Protein AF-A0AAD5QL78-F1 (afdb_monomer_lite)

Sequence (56 aa):
MKDKSHECQLLIVNLPGPPDQDSDTYYMEFIEALTEGLNRVLLVRGTGAEVVTIYS

Secondary structure (DSSP, 8-state):
-HHHHTT-S-EEEEPPPP-STT-HHHHHHHHHHHHTT-SSEEEE---S--------

InterPro domains:
  IPR018491 SLC12A transporter, C-terminal [PF03522] (2-56)

Radius of gyration: 14.18 Å; chains: 1; bounding box: 38×23×31 Å

Structure (mmCIF, N/CA/C/O backbone):
data_AF-A0AAD5QL78-F1
#
_entry.id   AF-A0AAD5QL78-F1
#
loop_
_atom_site.group_PDB
_atom_site.id
_atom_site.type_symbol
_atom_site.label_atom_id
_atom_site.label_alt_id
_atom_site.label_comp_id
_atom_site.label_asym_id
_atom_site.label_entity_id
_atom_site.label_seq_id
_atom_site.pdbx_PDB_ins_code
_atom_site.Cartn_x
_atom_site.Cartn_y
_atom_site.Cartn_z
_atom_site.occupancy
_ato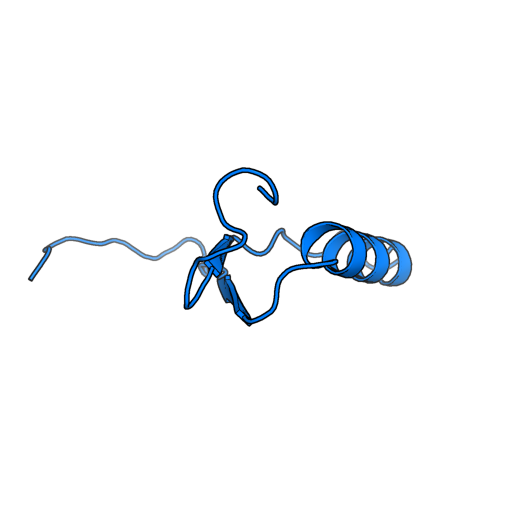m_site.B_iso_or_equiv
_atom_site.auth_seq_id
_atom_site.auth_comp_id
_atom_site.auth_asym_id
_atom_site.auth_atom_id
_atom_site.pdbx_PDB_model_num
ATOM 1 N N . MET A 1 1 ? -7.567 9.790 7.103 1.00 68.25 1 MET A N 1
ATOM 2 C CA . MET A 1 1 ? -7.657 8.317 7.250 1.00 68.25 1 MET A CA 1
ATOM 3 C C . MET A 1 1 ? -7.845 7.936 8.709 1.00 68.25 1 MET A C 1
ATOM 5 O O . MET A 1 1 ? -8.854 7.313 9.019 1.00 68.25 1 MET A O 1
ATOM 9 N N . LYS A 1 2 ? -6.954 8.420 9.588 1.00 73.06 2 LYS A N 1
ATOM 10 C CA . LYS A 1 2 ? -7.041 8.292 11.051 1.00 73.06 2 L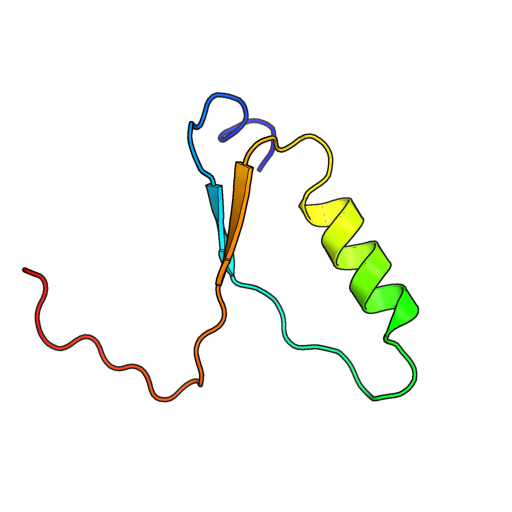YS A CA 1
ATOM 11 C C . LYS A 1 2 ? -8.435 8.649 11.605 1.00 73.06 2 LYS A C 1
ATOM 13 O O . LYS A 1 2 ? -9.085 7.776 12.162 1.00 73.06 2 LYS A O 1
ATOM 18 N N . ASP A 1 3 ? -8.974 9.830 11.292 1.00 78.44 3 ASP A N 1
ATOM 19 C CA . ASP A 1 3 ? -10.265 10.296 11.853 1.00 78.44 3 ASP A CA 1
ATOM 20 C C . ASP A 1 3 ? -11.494 9.441 11.510 1.00 78.44 3 ASP A C 1
ATOM 22 O O . ASP A 1 3 ? -12.504 9.504 12.201 1.00 78.44 3 ASP A O 1
ATOM 26 N N . LYS A 1 4 ? -11.438 8.667 10.420 1.00 82.75 4 LYS A N 1
ATOM 27 C CA . LYS A 1 4 ? -12.587 7.887 9.928 1.00 82.75 4 LYS A CA 1
ATOM 28 C C . LYS A 1 4 ? -12.416 6.378 10.055 1.00 82.75 4 LYS A C 1
ATOM 30 O O . LYS A 1 4 ? -13.381 5.658 9.847 1.00 82.75 4 LYS A O 1
ATOM 35 N N . SER A 1 5 ? -11.199 5.906 10.329 1.00 80.19 5 SER A N 1
ATOM 36 C CA . SER A 1 5 ? -10.858 4.477 10.233 1.00 80.19 5 SER A CA 1
ATOM 37 C C . SER A 1 5 ? -10.183 3.923 11.489 1.00 80.19 5 SER A C 1
ATOM 39 O O . SER A 1 5 ? -9.727 2.784 11.479 1.00 80.19 5 SER A O 1
ATOM 41 N N . HIS A 1 6 ? -10.102 4.713 12.565 1.00 76.50 6 HIS A N 1
ATOM 42 C CA . HIS A 1 6 ? -9.425 4.329 13.808 1.00 76.50 6 HIS A CA 1
ATOM 43 C C . HIS A 1 6 ? -10.062 3.107 14.493 1.00 76.50 6 HIS A C 1
ATOM 45 O O . HIS A 1 6 ? -9.357 2.264 15.040 1.00 76.50 6 HIS A O 1
ATOM 51 N N . GLU A 1 7 ? -11.390 2.981 14.435 1.00 84.44 7 GLU A N 1
ATOM 52 C CA . GLU A 1 7 ? -12.131 1.863 15.041 1.00 84.44 7 GLU A CA 1
ATOM 53 C C . GLU A 1 7 ? -12.384 0.699 14.066 1.00 84.44 7 GLU A C 1
ATOM 55 O O . GLU A 1 7 ? -13.089 -0.258 14.390 1.00 84.44 7 GLU A O 1
ATOM 60 N N . CYS A 1 8 ? -11.821 0.750 12.855 1.00 86.56 8 CYS A N 1
ATOM 61 C CA . CYS A 1 8 ? -12.005 -0.317 11.880 1.00 86.56 8 CYS A CA 1
ATOM 62 C C . CYS A 1 8 ? -11.235 -1.582 12.286 1.00 86.56 8 CYS A C 1
ATOM 64 O O . CYS A 1 8 ? -10.079 -1.535 12.705 1.00 86.56 8 CYS A O 1
ATOM 66 N N . GLN A 1 9 ? -11.861 -2.745 12.091 1.00 90.25 9 GLN A N 1
ATOM 67 C CA . GLN A 1 9 ? -11.227 -4.041 12.361 1.00 90.25 9 GLN A CA 1
ATOM 68 C C . GLN A 1 9 ? -10.128 -4.396 11.348 1.00 90.25 9 GLN A C 1
ATOM 70 O O . GLN A 1 9 ? -9.237 -5.183 11.669 1.00 90.25 9 GLN A O 1
ATOM 75 N N . LEU A 1 10 ? -10.215 -3.846 10.134 1.00 91.19 10 LEU A N 1
ATOM 76 C CA . LEU A 1 10 ? -9.246 -3.989 9.054 1.00 91.19 10 LEU A CA 1
ATOM 77 C C . LEU A 1 10 ? -9.381 -2.794 8.106 1.00 91.19 10 LEU A C 1
ATOM 79 O O . LEU A 1 10 ? -10.496 -2.420 7.742 1.00 91.19 10 LEU A O 1
ATOM 83 N N . LEU A 1 11 ? -8.254 -2.223 7.691 1.00 91.94 11 LEU A N 1
ATOM 84 C CA . LEU A 1 11 ? -8.192 -1.145 6.713 1.00 91.94 11 LEU A CA 1
ATOM 85 C C . LEU A 1 11 ? -7.486 -1.639 5.450 1.00 91.94 11 LEU A C 1
ATOM 87 O O . LEU A 1 11 ? -6.321 -2.023 5.494 1.00 91.94 11 LEU A O 1
ATOM 91 N N . ILE A 1 12 ? -8.200 -1.639 4.327 1.00 93.19 12 ILE A N 1
ATOM 92 C CA . ILE A 1 12 ? -7.667 -2.047 3.023 1.00 93.19 12 ILE A CA 1
ATOM 93 C C . ILE A 1 12 ? -7.316 -0.782 2.242 1.00 93.19 12 ILE A C 1
ATOM 95 O O . ILE A 1 12 ? -8.164 0.096 2.077 1.00 93.19 12 ILE A O 1
ATOM 99 N N . VAL A 1 13 ? -6.068 -0.674 1.785 1.00 92.00 13 VAL A N 1
ATOM 100 C CA . VAL A 1 13 ? -5.544 0.527 1.116 1.00 92.00 13 VAL A CA 1
ATOM 101 C C . VAL A 1 13 ? -4.734 0.129 -0.103 1.00 92.00 13 VAL A C 1
ATOM 103 O O . VAL A 1 13 ? -4.019 -0.868 -0.075 1.00 92.00 13 VAL A O 1
ATOM 106 N N . ASN A 1 14 ? -4.811 0.925 -1.166 1.00 90.75 14 ASN A N 1
ATOM 107 C CA . ASN A 1 14 ? -3.973 0.709 -2.337 1.00 90.75 14 ASN A CA 1
ATOM 108 C C . ASN A 1 14 ? -2.502 0.994 -2.005 1.00 90.75 14 ASN A C 1
ATOM 110 O O . ASN A 1 14 ? -2.179 2.056 -1.474 1.00 90.75 14 ASN A O 1
ATOM 114 N N . LEU A 1 15 ? -1.619 0.063 -2.354 1.00 91.25 15 LEU A N 1
ATOM 115 C CA . LEU A 1 15 ? -0.171 0.220 -2.279 1.00 91.25 15 LEU A CA 1
ATOM 116 C C . LEU A 1 15 ? 0.298 1.044 -3.493 1.00 91.25 15 LEU A C 1
ATOM 118 O O . LEU A 1 15 ? 0.078 0.609 -4.632 1.00 91.25 15 LEU A O 1
ATOM 122 N N . PRO A 1 16 ? 0.931 2.212 -3.285 1.00 86.19 16 PRO A N 1
ATOM 123 C CA . PRO A 1 16 ? 1.549 2.961 -4.372 1.00 86.19 16 PRO A C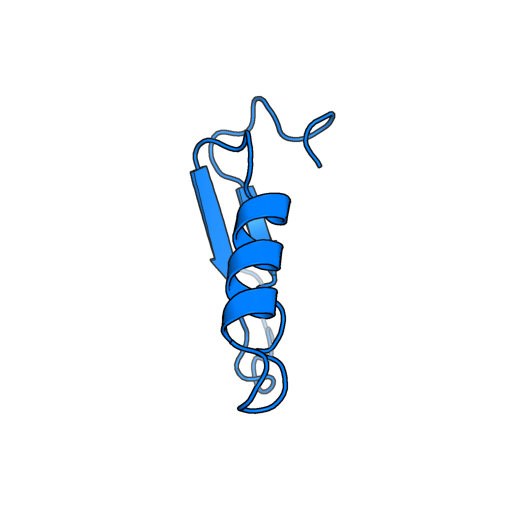A 1
ATOM 124 C C . PRO A 1 16 ? 2.618 2.135 -5.099 1.00 86.19 16 PRO A C 1
ATOM 126 O O . PRO A 1 16 ? 3.100 1.121 -4.603 1.00 86.19 16 PRO A O 1
ATOM 129 N N . GLY A 1 17 ? 2.994 2.552 -6.306 1.00 84.94 17 GLY A N 1
ATOM 130 C CA . GLY A 1 17 ? 4.143 1.948 -6.975 1.00 84.94 17 GLY A CA 1
ATOM 131 C C . GLY A 1 17 ? 5.456 2.322 -6.286 1.00 84.94 17 GLY A C 1
ATOM 132 O O . GLY A 1 17 ? 5.549 3.451 -5.805 1.00 84.94 17 GLY A O 1
ATOM 133 N N . PRO A 1 18 ? 6.462 1.423 -6.249 1.00 79.56 18 PRO A N 1
ATOM 134 C CA . PRO A 1 18 ? 7.795 1.813 -5.844 1.00 79.56 18 PRO A CA 1
ATOM 135 C C . PRO A 1 18 ? 8.293 2.895 -6.814 1.00 79.56 18 PRO A C 1
ATOM 137 O O . PRO A 1 18 ? 7.973 2.832 -8.010 1.00 79.56 18 PRO A O 1
ATOM 140 N N . PRO A 1 19 ? 9.014 3.900 -6.304 1.00 79.19 19 PRO A N 1
ATOM 141 C CA . PRO A 1 19 ? 9.670 4.904 -7.122 1.00 79.19 19 PRO A CA 1
ATOM 142 C C . PRO A 1 19 ? 10.838 4.278 -7.899 1.00 79.19 19 PRO A C 1
ATOM 144 O O . PRO A 1 19 ? 11.092 3.075 -7.824 1.00 79.19 19 PRO A O 1
ATOM 147 N N . ASP A 1 20 ? 11.549 5.104 -8.661 1.00 78.62 20 ASP A N 1
ATOM 148 C CA . ASP A 1 20 ? 12.762 4.691 -9.366 1.00 78.62 20 ASP A CA 1
ATOM 149 C C . ASP A 1 20 ? 13.835 4.148 -8.392 1.00 78.62 20 ASP A C 1
ATOM 151 O O . ASP A 1 20 ? 13.837 4.485 -7.206 1.00 78.62 20 ASP A O 1
ATOM 155 N N . GLN A 1 21 ? 14.753 3.315 -8.907 1.00 67.94 21 GLN A N 1
ATOM 156 C CA . GLN A 1 21 ? 15.654 2.418 -8.146 1.00 67.94 21 GLN A CA 1
ATOM 157 C C . GLN A 1 21 ? 16.509 3.064 -7.034 1.00 67.94 21 GLN A C 1
ATOM 159 O O . GLN A 1 21 ? 17.026 2.346 -6.185 1.00 67.94 21 GLN A O 1
ATOM 164 N N . ASP A 1 22 ? 16.654 4.389 -7.003 1.00 72.75 22 ASP A N 1
ATOM 165 C CA . ASP A 1 22 ? 17.468 5.098 -6.006 1.00 72.75 22 ASP A CA 1
ATOM 166 C C . ASP A 1 22 ? 16.659 5.637 -4.807 1.00 72.75 22 ASP A C 1
ATOM 168 O O . ASP A 1 22 ? 17.215 6.292 -3.926 1.00 72.75 22 ASP A O 1
ATOM 172 N N . SER A 1 23 ? 15.340 5.410 -4.760 1.00 81.31 23 SER A N 1
ATOM 173 C CA . SER A 1 23 ? 14.435 6.026 -3.770 1.00 81.31 23 SER A CA 1
ATOM 174 C C . SER A 1 23 ? 13.725 5.039 -2.835 1.00 81.31 23 SER A C 1
ATOM 176 O O . SER A 1 23 ? 12.731 5.399 -2.202 1.00 81.31 23 SER A O 1
ATOM 178 N N . ASP A 1 24 ? 14.247 3.819 -2.690 1.00 84.31 24 ASP A N 1
ATOM 179 C CA . ASP A 1 24 ? 13.669 2.778 -1.825 1.00 84.31 24 ASP A CA 1
ATOM 180 C C . ASP A 1 24 ? 13.495 3.239 -0.368 1.00 84.31 24 ASP A C 1
ATOM 182 O O . ASP A 1 24 ? 12.473 2.954 0.258 1.00 84.31 24 ASP A O 1
ATOM 186 N N . THR A 1 25 ? 14.445 4.014 0.166 1.00 86.81 25 THR A N 1
ATOM 187 C CA . THR A 1 25 ? 14.360 4.565 1.530 1.00 86.81 25 THR A CA 1
ATOM 188 C C . THR A 1 25 ? 13.157 5.492 1.688 1.00 86.81 25 THR A C 1
ATOM 190 O O . THR A 1 25 ? 12.356 5.312 2.602 1.00 86.81 25 THR A O 1
ATOM 193 N N . TYR A 1 26 ? 12.97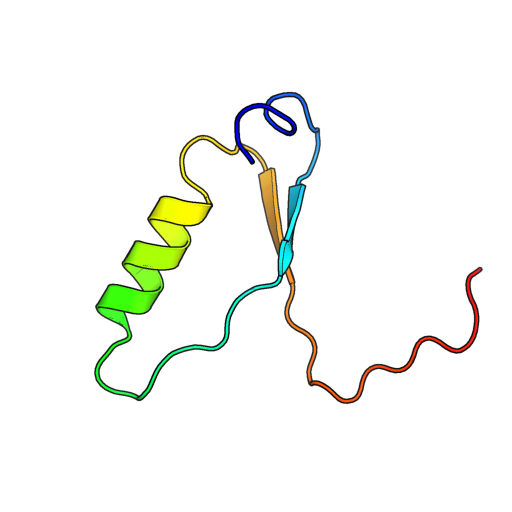7 6.438 0.762 1.00 85.44 26 TYR A N 1
ATOM 194 C CA . TYR A 1 26 ? 11.848 7.373 0.789 1.00 85.44 26 TYR A CA 1
ATOM 195 C C . TYR A 1 26 ? 10.509 6.664 0.601 1.00 85.44 26 TYR A C 1
ATOM 197 O O . TYR A 1 26 ? 9.496 7.067 1.170 1.00 85.44 26 TYR A O 1
ATOM 205 N N . TYR A 1 27 ? 10.497 5.591 -0.189 1.00 89.50 27 TYR A N 1
ATOM 206 C CA . TYR A 1 27 ? 9.314 4.765 -0.357 1.00 89.50 27 TYR A CA 1
ATOM 207 C C . TYR A 1 27 ? 8.921 4.067 0.944 1.00 89.50 27 TYR A C 1
ATOM 209 O O . TYR A 1 27 ? 7.755 4.110 1.334 1.00 89.50 27 TYR A O 1
ATOM 217 N N . MET A 1 28 ? 9.885 3.472 1.647 1.00 90.19 28 MET A N 1
ATOM 218 C CA . MET A 1 28 ? 9.626 2.832 2.935 1.00 90.19 28 MET A CA 1
ATOM 219 C C . MET A 1 28 ? 9.173 3.843 3.996 1.00 90.19 28 MET A C 1
ATOM 221 O O . MET A 1 28 ? 8.185 3.578 4.681 1.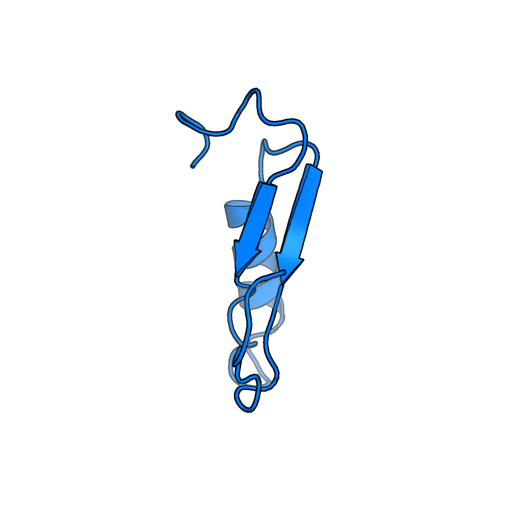00 90.19 28 MET A O 1
ATOM 225 N N . GLU A 1 29 ? 9.799 5.023 4.066 1.00 91.00 29 GLU A N 1
ATOM 226 C CA . GLU A 1 29 ? 9.367 6.119 4.951 1.00 91.00 29 GLU A CA 1
ATOM 227 C C . GLU A 1 29 ? 7.932 6.574 4.648 1.00 91.00 29 GLU A C 1
ATOM 229 O O . GLU A 1 29 ? 7.132 6.809 5.556 1.00 91.00 29 GLU A O 1
ATOM 234 N N . PHE A 1 30 ? 7.564 6.658 3.367 1.00 90.12 30 PHE A N 1
ATOM 235 C CA . PHE A 1 30 ? 6.205 7.006 2.962 1.00 90.12 30 PHE A CA 1
ATOM 236 C C . PHE A 1 30 ? 5.176 5.965 3.432 1.00 90.12 30 PHE A C 1
ATOM 238 O O . PHE A 1 30 ? 4.115 6.331 3.944 1.00 90.12 30 PHE A O 1
ATOM 245 N N . ILE A 1 31 ? 5.472 4.670 3.275 1.00 90.62 31 ILE A N 1
ATOM 246 C CA . ILE A 1 31 ? 4.578 3.588 3.716 1.00 90.62 31 ILE A CA 1
ATOM 247 C C . ILE A 1 31 ? 4.427 3.583 5.240 1.00 90.62 31 ILE A C 1
ATOM 249 O O . ILE A 1 31 ? 3.321 3.375 5.749 1.00 90.62 31 ILE A O 1
ATOM 253 N N . GLU A 1 32 ? 5.502 3.861 5.972 1.00 90.50 32 GLU A N 1
ATOM 254 C CA . GLU A 1 32 ? 5.467 3.999 7.427 1.00 90.50 32 GLU A CA 1
ATOM 255 C C . GLU A 1 32 ? 4.571 5.169 7.852 1.00 90.50 32 GLU A C 1
ATOM 257 O O . GLU A 1 32 ? 3.624 4.973 8.614 1.00 90.50 32 GLU A O 1
ATOM 262 N N . ALA A 1 33 ? 4.770 6.359 7.277 1.00 91.19 33 ALA A N 1
ATOM 263 C CA . ALA A 1 33 ? 3.947 7.533 7.569 1.00 91.19 33 ALA A CA 1
ATOM 264 C C . ALA A 1 33 ? 2.459 7.321 7.227 1.00 91.19 33 ALA A C 1
ATOM 266 O O . ALA A 1 33 ? 1.573 7.816 7.929 1.00 91.19 33 ALA A O 1
ATOM 267 N N . LEU A 1 34 ? 2.165 6.570 6.161 1.00 88.50 34 LEU A N 1
ATOM 268 C CA . LEU A 1 34 ? 0.796 6.255 5.746 1.00 88.50 34 LEU A CA 1
ATOM 269 C C . LEU A 1 34 ? 0.096 5.289 6.714 1.00 88.50 34 LEU A C 1
ATOM 271 O O . LEU A 1 34 ? -1.116 5.395 6.912 1.00 88.50 34 LEU A O 1
ATOM 275 N N . THR A 1 35 ? 0.841 4.342 7.288 1.00 89.12 35 THR A N 1
ATOM 276 C CA . THR A 1 35 ? 0.307 3.272 8.150 1.00 89.12 35 THR A CA 1
ATOM 277 C C . THR A 1 35 ? 0.437 3.561 9.645 1.00 89.12 35 THR A C 1
ATOM 279 O O . THR A 1 35 ? -0.140 2.846 10.466 1.00 89.12 35 THR A O 1
ATOM 282 N N . GLU A 1 36 ? 1.124 4.640 10.013 1.00 90.56 36 GLU A N 1
ATOM 283 C CA . GLU A 1 36 ? 1.300 5.077 11.392 1.00 90.56 36 GLU A CA 1
ATOM 284 C C . GLU A 1 36 ? -0.051 5.222 12.116 1.00 90.56 36 GLU A C 1
ATOM 286 O O . GLU A 1 36 ? -0.981 5.872 11.634 1.00 90.56 36 GLU A O 1
ATOM 291 N N . GLY A 1 37 ? -0.166 4.639 13.312 1.00 85.12 37 GLY A N 1
ATOM 292 C CA . GLY A 1 37 ? -1.370 4.737 14.144 1.00 85.12 37 GLY A CA 1
ATOM 293 C C . GLY A 1 37 ? -2.563 3.914 13.644 1.00 85.12 37 GLY A C 1
ATOM 294 O O . GLY A 1 37 ? -3.679 4.116 14.121 1.00 85.12 37 GLY A O 1
ATOM 295 N N . LEU A 1 38 ? -2.354 2.998 12.694 1.00 86.12 38 LEU A N 1
ATOM 296 C CA . LEU A 1 38 ? -3.366 2.067 12.199 1.00 86.12 38 LEU A CA 1
ATOM 297 C C . LEU A 1 38 ? -2.993 0.635 12.610 1.00 86.12 38 LEU A C 1
ATOM 299 O O . LEU A 1 38 ? -1.905 0.156 12.317 1.00 86.12 38 LEU A O 1
ATOM 303 N N . ASN A 1 39 ? -3.903 -0.074 13.285 1.00 84.06 39 ASN A N 1
ATOM 304 C CA . ASN A 1 39 ? -3.580 -1.375 13.890 1.00 84.06 39 ASN A CA 1
ATOM 305 C C . ASN A 1 39 ? -3.479 -2.530 12.882 1.00 84.06 39 ASN A C 1
ATOM 307 O O . ASN A 1 39 ? -2.669 -3.439 13.048 1.00 84.06 39 ASN A O 1
ATOM 311 N N . ARG A 1 40 ? -4.360 -2.557 11.878 1.00 90.56 40 ARG A N 1
ATOM 312 C CA . ARG A 1 40 ? -4.477 -3.663 10.916 1.00 90.56 40 ARG A CA 1
ATOM 313 C C . ARG A 1 40 ? -4.698 -3.091 9.529 1.00 90.56 40 ARG A C 1
ATOM 315 O O . ARG A 1 40 ? -5.827 -2.754 9.172 1.00 90.56 40 ARG A O 1
ATOM 322 N N . VAL A 1 41 ? -3.614 -2.972 8.770 1.00 92.44 41 VAL A N 1
ATOM 323 C CA . VAL A 1 41 ? -3.634 -2.455 7.400 1.00 92.44 41 VAL A CA 1
ATOM 324 C C . VAL A 1 41 ? -3.249 -3.564 6.432 1.00 92.44 41 VAL A C 1
ATOM 326 O O . VAL A 1 41 ? -2.240 -4.237 6.626 1.00 92.44 41 VAL A O 1
ATOM 329 N N . LEU A 1 42 ? -4.047 -3.740 5.382 1.00 94.06 42 LEU A N 1
ATOM 330 C CA . LEU A 1 42 ? -3.717 -4.574 4.234 1.00 94.06 42 LEU A CA 1
ATOM 331 C C . LEU A 1 42 ? -3.467 -3.665 3.032 1.00 94.06 42 LEU A C 1
ATOM 333 O O . LEU A 1 42 ? -4.386 -3.016 2.529 1.00 94.06 42 LEU A O 1
ATOM 337 N N . LEU A 1 43 ? -2.216 -3.626 2.584 1.00 93.81 43 LEU A N 1
ATOM 338 C CA . LEU A 1 43 ? -1.811 -2.894 1.392 1.00 93.81 43 LEU A CA 1
ATOM 339 C C . LEU A 1 43 ? -2.024 -3.786 0.162 1.00 93.81 43 LEU A C 1
ATOM 341 O O . LEU A 1 43 ? -1.481 -4.887 0.091 1.00 93.81 43 LEU A O 1
ATOM 345 N N . VAL A 1 44 ? -2.829 -3.325 -0.794 1.00 94.62 44 VAL A N 1
ATOM 346 C CA . VAL A 1 44 ? -3.216 -4.086 -1.989 1.00 94.62 44 VAL A CA 1
ATOM 347 C C . VAL A 1 44 ? -2.702 -3.387 -3.235 1.00 94.62 44 VAL A C 1
ATOM 349 O O . VAL A 1 44 ? -2.913 -2.191 -3.417 1.00 94.62 44 VAL A O 1
ATOM 352 N N . ARG A 1 45 ? -2.061 -4.135 -4.131 1.00 92.50 45 ARG A N 1
ATOM 353 C CA . ARG A 1 45 ? -1.690 -3.642 -5.455 1.00 92.50 45 ARG A CA 1
ATOM 354 C C . ARG A 1 45 ? -2.181 -4.591 -6.524 1.00 92.50 45 ARG A C 1
ATOM 356 O O . ARG A 1 45 ? -1.849 -5.771 -6.490 1.00 92.50 45 ARG A O 1
ATOM 363 N N . GLY A 1 46 ? -2.924 -4.044 -7.474 1.00 91.06 46 GLY A N 1
ATOM 364 C CA . GLY A 1 46 ? -3.234 -4.744 -8.706 1.00 91.06 46 GLY A CA 1
ATOM 365 C C . GLY A 1 46 ? -2.031 -4.794 -9.647 1.00 91.06 46 GLY A C 1
ATOM 366 O O . GLY A 1 46 ? -1.183 -3.901 -9.670 1.00 91.06 46 GLY A O 1
ATOM 367 N N . THR A 1 47 ? -1.992 -5.836 -10.457 1.00 89.19 47 THR A N 1
ATOM 368 C CA . THR A 1 47 ? -1.132 -6.009 -11.628 1.00 89.19 47 THR A CA 1
ATOM 369 C C . THR A 1 47 ? -1.524 -5.083 -12.784 1.00 89.19 47 THR A C 1
ATOM 371 O O . THR A 1 47 ? -0.765 -4.950 -13.740 1.00 89.19 47 THR A O 1
ATOM 374 N N . GLY A 1 48 ? -2.685 -4.419 -12.702 1.00 90.38 48 GLY A N 1
ATOM 375 C CA . GLY A 1 48 ? -3.183 -3.481 -13.715 1.00 90.38 48 GLY A CA 1
ATOM 376 C C . GLY A 1 48 ? -3.957 -4.155 -14.849 1.00 90.38 48 GLY A C 1
ATOM 377 O O . GLY A 1 48 ? -4.468 -3.471 -15.732 1.00 90.38 48 GLY A O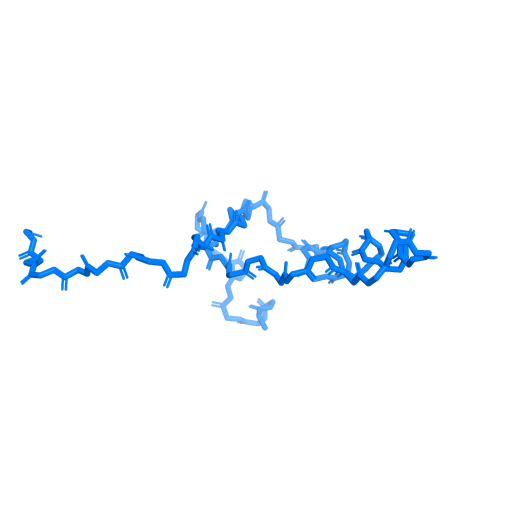 1
ATOM 378 N N . ALA A 1 49 ? -4.067 -5.483 -14.808 1.00 93.19 49 ALA A N 1
ATOM 379 C CA . ALA A 1 49 ? -4.845 -6.291 -15.741 1.00 93.19 49 ALA A CA 1
ATOM 380 C C . ALA A 1 49 ? -6.069 -6.946 -15.076 1.00 93.19 49 ALA A C 1
ATOM 382 O O . ALA A 1 49 ? -6.745 -7.765 -15.700 1.00 93.19 49 ALA A O 1
ATOM 383 N N . GLU A 1 50 ? -6.365 -6.618 -13.814 1.00 92.81 50 GLU A N 1
ATOM 384 C CA . GLU A 1 50 ? -7.557 -7.132 -13.146 1.00 92.81 50 GLU A CA 1
ATOM 385 C C . GLU A 1 50 ? -8.836 -6.526 -13.737 1.00 92.81 50 GLU A C 1
ATOM 387 O O . GLU A 1 50 ? -9.006 -5.308 -13.780 1.00 92.81 50 GLU A O 1
ATOM 392 N N . VAL A 1 51 ? -9.775 -7.389 -14.132 1.00 93.25 51 VAL A N 1
ATOM 393 C CA . VAL A 1 51 ? -11.119 -6.994 -14.570 1.00 93.25 51 VAL A CA 1
ATOM 394 C C . VAL A 1 51 ? -12.143 -7.753 -13.738 1.00 93.25 51 VAL A C 1
ATOM 396 O O . VAL A 1 51 ? -12.167 -8.983 -13.740 1.00 93.25 51 VAL A O 1
ATOM 399 N N . VAL A 1 52 ? -13.009 -7.021 -13.037 1.00 90.38 52 VAL A N 1
ATOM 400 C CA . VAL A 1 52 ? -14.128 -7.602 -12.287 1.00 90.38 52 VAL A CA 1
ATOM 401 C C . VAL A 1 52 ? -15.360 -7.589 -13.183 1.00 90.38 52 VAL A C 1
ATOM 403 O O . VAL A 1 52 ? -15.906 -6.531 -13.482 1.00 90.38 52 VAL A O 1
ATOM 406 N N . THR A 1 53 ? -15.773 -8.766 -13.650 1.00 92.94 53 THR A N 1
ATOM 407 C CA . THR A 1 53 ? -16.910 -8.915 -14.574 1.00 92.94 53 THR A CA 1
ATOM 408 C C . THR A 1 53 ? -18.221 -9.230 -13.863 1.00 92.94 53 THR A C 1
ATOM 410 O O . THR A 1 53 ? -19.289 -8.925 -14.388 1.00 92.94 53 THR A O 1
ATOM 413 N N . ILE A 1 54 ? -18.156 -9.841 -12.678 1.00 90.88 54 ILE A N 1
ATOM 414 C CA . ILE A 1 54 ? -19.314 -10.258 -11.887 1.00 90.88 54 ILE A CA 1
ATOM 415 C C . ILE A 1 54 ? -19.001 -10.001 -10.411 1.00 90.88 54 ILE A C 1
ATOM 417 O O . ILE A 1 54 ? -17.931 -10.377 -9.932 1.00 90.88 54 ILE A O 1
ATOM 421 N N . TYR A 1 55 ? -19.948 -9.391 -9.696 1.00 86.88 55 TYR A N 1
ATOM 422 C CA . TYR A 1 55 ? -19.948 -9.335 -8.235 1.00 86.88 55 TYR A CA 1
ATOM 423 C C . TYR A 1 55 ? -20.850 -10.461 -7.730 1.00 86.88 55 TYR A C 1
ATOM 425 O O . TYR A 1 55 ? -22.023 -10.512 -8.106 1.00 86.88 55 TYR A O 1
ATOM 433 N N . SER A 1 56 ? -20.278 -11.388 -6.960 1.00 76.44 56 SER A N 1
ATOM 434 C CA . SER A 1 56 ? -21.030 -12.463 -6.302 1.00 76.44 56 SER A CA 1
ATOM 435 C C . SER A 1 56 ? -21.542 -12.038 -4.935 1.00 76.44 56 SER A C 1
ATOM 437 O O . SER A 1 56 ? -20.912 -11.155 -4.314 1.00 76.44 56 SER A O 1
#

Organism: Parelaphostrongylus tenuis (NCBI:txid148309)

Foldseek 3Di:
DCVPPLPPPAAEEEQDDDDPPVCNVVSVVVVCVVCPNPDHYDHDYDPVPDDDPDDD

pLDDT: mean 86.78, std 6.56, range [67.94, 94.62]